Protein AF-A0A660LZS1-F1 (afdb_monomer_lite)

pLDDT: mean 83.81, std 16.18, range [31.91, 97.88]

Structure (mmCIF, N/CA/C/O backbone):
data_AF-A0A660LZS1-F1
#
_entry.id   AF-A0A660LZS1-F1
#
loop_
_atom_site.group_PDB
_atom_s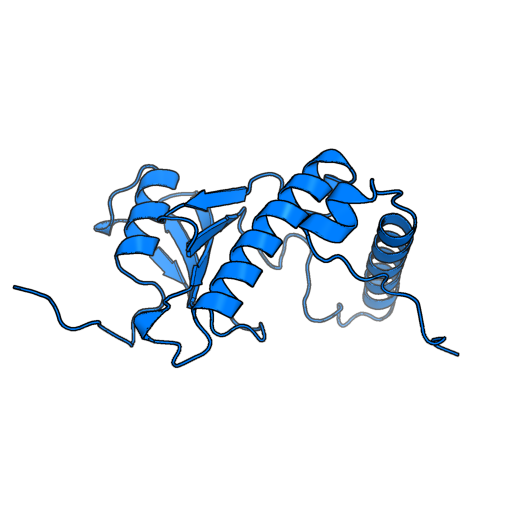ite.id
_atom_site.type_symbol
_atom_site.label_atom_id
_atom_site.label_alt_id
_atom_site.label_comp_id
_atom_site.label_asym_id
_atom_site.label_entity_id
_atom_site.label_seq_id
_atom_site.pdbx_PDB_ins_code
_atom_site.Cartn_x
_atom_site.Cartn_y
_atom_site.Cartn_z
_atom_site.occupancy
_atom_site.B_iso_or_equiv
_atom_site.auth_seq_id
_atom_site.auth_comp_id
_atom_site.auth_asym_id
_atom_site.auth_atom_id
_atom_site.pdbx_PDB_model_num
ATOM 1 N N . MET A 1 1 ? 13.273 -1.232 -31.243 1.00 33.25 1 MET A N 1
ATOM 2 C CA . MET A 1 1 ? 13.261 0.243 -31.244 1.00 33.25 1 MET A CA 1
ATOM 3 C C . MET A 1 1 ? 12.917 0.627 -29.823 1.00 33.25 1 MET A C 1
ATOM 5 O O . MET A 1 1 ? 11.791 0.375 -29.420 1.00 33.25 1 MET A O 1
ATOM 9 N N . GLU A 1 2 ? 13.899 1.053 -29.033 1.00 31.91 2 GLU A N 1
ATOM 10 C CA . GLU A 1 2 ? 13.624 1.494 -27.665 1.00 31.91 2 GLU A CA 1
ATOM 11 C C . GLU A 1 2 ? 12.953 2.859 -27.735 1.00 31.91 2 GLU A C 1
ATOM 13 O O . GLU A 1 2 ? 13.500 3.816 -28.286 1.00 31.91 2 GLU A O 1
ATOM 18 N N . THR A 1 3 ? 11.716 2.916 -27.257 1.00 34.22 3 THR A N 1
ATOM 19 C CA . THR A 1 3 ? 10.994 4.169 -27.081 1.00 34.22 3 THR A CA 1
ATOM 20 C C . THR A 1 3 ? 11.738 4.965 -26.009 1.00 34.22 3 THR A C 1
ATOM 22 O O . THR A 1 3 ? 11.963 4.418 -24.929 1.00 34.22 3 THR A O 1
ATOM 25 N N . PRO A 1 4 ? 12.141 6.224 -26.260 1.00 38.31 4 PRO A N 1
ATOM 26 C CA . PRO A 1 4 ? 12.779 7.029 -25.228 1.00 38.31 4 PRO A CA 1
ATOM 27 C C . PRO A 1 4 ? 11.851 7.114 -24.006 1.00 38.31 4 PRO A C 1
ATOM 29 O O . PRO A 1 4 ? 10.631 7.228 -24.188 1.00 38.31 4 PRO A O 1
ATOM 32 N N . PRO A 1 5 ? 12.391 7.040 -22.776 1.00 45.38 5 PRO A N 1
ATOM 33 C CA . PRO A 1 5 ? 11.583 7.075 -21.567 1.00 45.38 5 PRO A CA 1
ATOM 34 C C . PRO A 1 5 ? 10.753 8.358 -21.566 1.00 45.38 5 PRO A C 1
ATOM 36 O O . PRO A 1 5 ? 11.269 9.475 -21.530 1.00 45.38 5 PRO A O 1
ATOM 39 N N . ASN A 1 6 ? 9.433 8.206 -21.669 1.00 47.91 6 ASN A N 1
ATOM 40 C CA . ASN A 1 6 ? 8.523 9.336 -21.607 1.00 47.91 6 ASN A CA 1
ATOM 41 C C . ASN A 1 6 ? 8.434 9.784 -20.145 1.00 47.91 6 ASN A C 1
ATOM 43 O O . ASN A 1 6 ? 7.572 9.337 -19.389 1.00 47.91 6 ASN A O 1
ATOM 47 N N . HIS A 1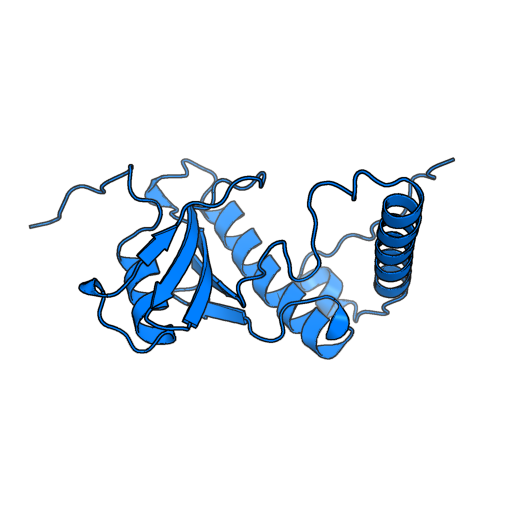 7 ? 9.362 10.654 -19.746 1.00 49.41 7 HIS A N 1
ATOM 48 C CA . HIS A 1 7 ? 9.510 11.128 -18.371 1.00 49.41 7 HIS A CA 1
ATOM 49 C C . HIS A 1 7 ? 8.256 11.835 -17.823 1.00 49.41 7 HIS A C 1
ATOM 51 O O . HIS A 1 7 ? 8.134 11.980 -16.609 1.00 49.41 7 HIS A O 1
ATOM 57 N N . ASN A 1 8 ? 7.311 12.216 -18.692 1.00 56.56 8 ASN A N 1
ATOM 58 C CA . ASN A 1 8 ? 6.091 12.945 -18.346 1.00 56.56 8 ASN A CA 1
ATOM 59 C C . ASN A 1 8 ? 4.866 12.041 -18.083 1.00 56.56 8 ASN A C 1
ATOM 61 O O . ASN A 1 8 ? 3.762 12.545 -17.885 1.00 56.56 8 ASN A O 1
ATOM 65 N N . LYS A 1 9 ? 5.026 10.710 -18.113 1.00 75.88 9 LYS A N 1
ATOM 66 C CA . LYS A 1 9 ? 3.955 9.768 -17.745 1.00 75.88 9 LYS A CA 1
ATOM 67 C C . LYS A 1 9 ? 3.791 9.688 -16.222 1.00 75.88 9 LYS A C 1
ATOM 69 O O . LYS A 1 9 ? 4.768 9.746 -15.481 1.00 75.88 9 LYS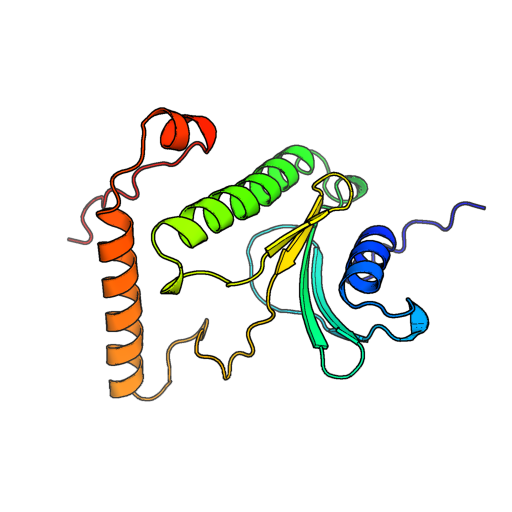 A O 1
ATOM 74 N N . LEU A 1 10 ? 2.557 9.502 -15.749 1.00 88.50 10 LEU A N 1
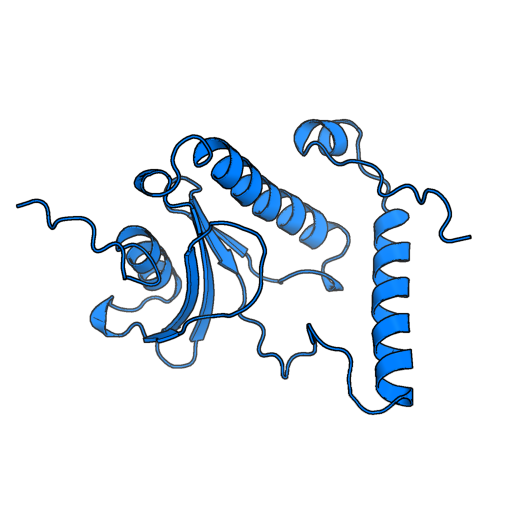ATOM 75 C CA . LEU A 1 10 ? 2.267 9.339 -14.315 1.00 88.50 10 LEU A CA 1
ATOM 76 C C . LEU A 1 10 ? 2.861 8.052 -13.725 1.00 88.50 10 LEU A C 1
ATOM 78 O O . LEU A 1 10 ? 3.243 8.053 -12.561 1.00 88.50 10 LEU A O 1
ATOM 82 N N . LEU A 1 11 ? 2.963 6.992 -14.529 1.00 91.19 11 LEU A N 1
ATOM 83 C CA . LEU A 1 11 ? 3.547 5.687 -14.204 1.00 91.19 11 LEU A CA 1
ATOM 84 C C . LEU A 1 11 ? 4.357 5.184 -15.408 1.00 91.19 11 LEU A C 1
ATOM 86 O O . LEU A 1 11 ? 4.069 5.583 -16.544 1.00 91.19 11 LEU A O 1
ATOM 90 N N . THR A 1 12 ? 5.347 4.318 -15.188 1.00 92.12 12 THR A N 1
ATOM 91 C CA . THR A 1 12 ? 6.046 3.651 -16.298 1.00 92.12 12 THR A CA 1
ATOM 92 C C . THR A 1 12 ? 5.176 2.570 -16.942 1.00 92.12 12 THR A C 1
ATOM 94 O O . THR A 1 12 ? 4.194 2.097 -16.366 1.00 92.12 12 THR A O 1
ATOM 97 N N . ASP A 1 13 ? 5.570 2.121 -18.137 1.00 92.31 13 ASP A N 1
ATOM 98 C CA . ASP A 1 13 ? 4.882 1.024 -18.825 1.00 92.31 13 ASP A CA 1
ATOM 99 C C . ASP A 1 13 ? 4.943 -0.286 -18.015 1.00 92.31 13 ASP A C 1
ATOM 101 O O . ASP A 1 13 ? 4.001 -1.075 -18.066 1.00 92.31 13 ASP A O 1
ATOM 105 N N . ARG A 1 14 ? 5.987 -0.488 -17.195 1.00 92.62 14 ARG A N 1
ATOM 106 C CA . ARG A 1 14 ? 6.086 -1.644 -16.292 1.00 92.62 14 ARG A CA 1
ATOM 107 C C . ARG A 1 14 ? 5.036 -1.587 -15.185 1.00 92.62 14 ARG A C 1
ATOM 109 O O . ARG A 1 14 ? 4.345 -2.576 -14.957 1.00 92.62 14 ARG A O 1
ATOM 116 N N . ALA A 1 15 ? 4.877 -0.442 -14.520 1.00 95.19 15 ALA A N 1
ATOM 117 C CA . ALA A 1 15 ? 3.834 -0.283 -13.506 1.00 95.19 15 ALA A CA 1
ATOM 118 C C . ALA A 1 15 ? 2.426 -0.434 -14.092 1.00 95.19 15 ALA A C 1
ATOM 120 O O . ALA A 1 15 ? 1.568 -1.048 -13.459 1.00 95.19 15 ALA A O 1
ATOM 121 N N . LEU A 1 16 ? 2.197 0.059 -15.314 1.00 96.44 16 LEU A N 1
ATOM 122 C CA . LEU A 1 16 ? 0.923 -0.132 -16.011 1.00 96.44 16 LEU A CA 1
ATOM 123 C C . LEU A 1 16 ? 0.661 -1.605 -16.338 1.00 96.44 16 LEU A C 1
ATOM 125 O O . LEU A 1 16 ? -0.465 -2.060 -16.175 1.00 96.44 16 LEU A O 1
ATOM 129 N N . GLN A 1 17 ? 1.682 -2.370 -16.733 1.00 96.81 17 GLN A N 1
ATOM 130 C CA . GLN A 1 17 ? 1.555 -3.817 -16.944 1.00 96.81 17 GLN A CA 1
ATOM 131 C C . GLN A 1 17 ? 1.204 -4.562 -15.653 1.00 96.81 17 GLN A C 1
ATOM 133 O O . GLN A 1 17 ? 0.299 -5.394 -15.666 1.00 96.81 17 GLN A O 1
ATOM 138 N N . CYS A 1 18 ? 1.863 -4.241 -14.534 1.00 97.62 18 CYS A N 1
ATOM 139 C CA . CYS A 1 18 ? 1.519 -4.818 -13.232 1.00 97.62 18 CYS A CA 1
ATOM 140 C C . CYS A 1 18 ? 0.066 -4.499 -12.841 1.00 97.62 18 CYS A C 1
ATOM 142 O O . CYS A 1 18 ? -0.668 -5.395 -12.429 1.00 97.62 18 CYS A O 1
ATOM 144 N N . ALA A 1 19 ? -0.366 -3.246 -13.016 1.00 97.31 19 ALA A N 1
ATOM 145 C CA . ALA A 1 19 ? -1.729 -2.824 -12.703 1.00 97.31 19 ALA A CA 1
ATOM 146 C C . ALA A 1 19 ? -2.777 -3.482 -13.619 1.00 97.31 19 ALA A C 1
ATOM 148 O O . ALA A 1 19 ? -3.808 -3.937 -13.134 1.00 97.31 19 ALA A O 1
ATOM 149 N N . ALA A 1 20 ? -2.505 -3.583 -14.923 1.00 97.44 20 ALA A N 1
ATOM 150 C CA . ALA A 1 20 ? -3.358 -4.275 -15.891 1.00 97.44 20 ALA A CA 1
ATOM 151 C C . ALA A 1 20 ? -3.544 -5.753 -15.530 1.00 97.44 20 ALA A C 1
ATOM 153 O O . ALA A 1 20 ? -4.673 -6.240 -15.470 1.00 97.44 20 ALA A O 1
ATOM 154 N N . ALA A 1 21 ? -2.442 -6.447 -15.223 1.00 97.75 21 ALA A N 1
ATOM 155 C CA . ALA A 1 21 ? -2.474 -7.844 -14.806 1.00 97.75 21 ALA A CA 1
ATOM 156 C C . ALA A 1 21 ? -3.288 -8.038 -13.519 1.00 97.75 21 ALA A C 1
ATOM 158 O O . ALA A 1 21 ? -4.047 -8.998 -13.414 1.00 97.75 21 ALA A O 1
ATOM 159 N N . GLU A 1 22 ? -3.163 -7.117 -12.560 1.00 97.12 22 GLU A N 1
ATOM 160 C CA . GLU A 1 22 ? -3.912 -7.183 -11.305 1.00 97.12 22 GLU A CA 1
ATOM 161 C C . GLU A 1 22 ? -5.408 -6.900 -11.488 1.00 97.12 22 GLU A C 1
ATOM 163 O O . GLU A 1 22 ? -6.256 -7.567 -10.897 1.00 97.12 22 GLU A O 1
ATOM 168 N N . LEU A 1 23 ? -5.752 -5.931 -12.335 1.00 96.25 23 LEU A N 1
ATOM 169 C CA . LEU A 1 23 ? -7.141 -5.588 -12.629 1.00 96.25 23 LEU A CA 1
ATOM 170 C C . LEU A 1 23 ? -7.809 -6.596 -13.580 1.00 96.25 23 LEU A C 1
ATOM 172 O O . LEU A 1 23 ? -9.040 -6.641 -13.644 1.00 96.25 23 LEU A O 1
ATOM 176 N N . GLY A 1 24 ? -7.018 -7.424 -14.271 1.00 96.69 24 GLY A N 1
ATOM 177 C CA . GLY A 1 24 ? -7.488 -8.350 -15.300 1.00 96.69 24 GLY A CA 1
ATOM 178 C C . GLY A 1 24 ? -7.998 -7.622 -16.544 1.00 96.69 24 GLY A C 1
ATOM 179 O O . GLY A 1 24 ? -9.010 -8.029 -17.108 1.00 96.69 24 GLY A O 1
ATOM 180 N N . ALA A 1 25 ? -7.336 -6.527 -16.923 1.00 96.00 25 ALA A N 1
ATOM 181 C CA . ALA A 1 25 ? -7.740 -5.635 -18.007 1.00 96.00 25 ALA A CA 1
ATOM 182 C C . ALA A 1 25 ? -6.606 -5.424 -19.016 1.00 96.00 25 ALA A C 1
ATOM 184 O O . ALA A 1 25 ? -5.431 -5.599 -18.688 1.00 96.00 25 ALA A O 1
ATOM 185 N N . ASP A 1 26 ? -6.953 -5.005 -20.232 1.00 95.88 26 ASP A N 1
ATOM 186 C CA . ASP A 1 26 ? -5.964 -4.593 -21.223 1.00 95.88 26 ASP A CA 1
ATOM 187 C C . ASP A 1 26 ? -5.394 -3.207 -20.888 1.00 95.88 26 ASP A C 1
ATOM 189 O O . ASP A 1 26 ? -6.056 -2.351 -20.298 1.00 95.88 26 ASP A O 1
ATOM 193 N N . LEU A 1 27 ? -4.152 -2.944 -21.313 1.00 93.00 27 LEU A N 1
ATOM 194 C CA . LEU A 1 27 ? -3.488 -1.652 -21.085 1.00 93.00 27 LEU A CA 1
ATOM 195 C C . LEU A 1 27 ? -4.272 -0.463 -21.663 1.00 93.00 27 LEU A C 1
ATOM 197 O O . LEU A 1 27 ? -4.196 0.635 -21.117 1.00 93.00 27 LEU A O 1
ATOM 201 N N . SER A 1 28 ? -5.004 -0.669 -22.764 1.00 93.44 28 SER A N 1
ATOM 202 C CA . SER A 1 28 ? -5.834 0.361 -23.403 1.00 93.44 28 SER A CA 1
ATOM 203 C C . SER A 1 28 ? -7.049 0.766 -22.576 1.00 93.44 28 SER A C 1
ATOM 205 O O . SER A 1 28 ? -7.574 1.858 -22.779 1.00 93.44 28 SER A O 1
ATOM 207 N N . ASP A 1 29 ? -7.480 -0.099 -21.659 1.00 94.12 29 ASP A N 1
ATOM 208 C CA . ASP A 1 29 ? -8.691 0.094 -20.862 1.00 94.12 29 ASP A CA 1
ATOM 209 C C . ASP A 1 29 ? -8.388 0.770 -19.519 1.00 94.12 29 ASP A C 1
ATOM 211 O O . ASP A 1 29 ? -9.303 1.146 -18.783 1.00 94.12 29 ASP A O 1
ATOM 215 N N . LEU A 1 30 ? -7.100 0.948 -19.199 1.00 95.44 30 LEU A N 1
ATOM 216 C CA . LEU A 1 30 ? -6.663 1.594 -17.971 1.00 95.44 30 LEU A CA 1
ATOM 217 C C . LEU A 1 30 ? -6.922 3.099 -18.004 1.00 95.44 30 LEU A C 1
ATOM 219 O O . LEU A 1 30 ? -6.466 3.823 -18.891 1.00 95.44 30 LEU A O 1
ATOM 223 N N . GLN A 1 31 ? -7.557 3.592 -16.947 1.00 94.88 31 GLN A N 1
ATOM 224 C CA . GLN A 1 31 ? -7.642 5.016 -16.651 1.00 94.88 31 GLN A CA 1
ATOM 225 C C . GLN A 1 31 ? -6.674 5.354 -15.522 1.00 94.88 31 GLN A C 1
ATOM 227 O O . GLN A 1 31 ? -6.766 4.801 -14.428 1.00 94.88 31 GLN A O 1
ATOM 232 N N . VAL A 1 32 ? -5.740 6.270 -15.786 1.00 93.44 32 VAL A N 1
ATOM 233 C CA . VAL A 1 32 ? -4.706 6.673 -14.825 1.00 93.44 32 VAL A CA 1
ATOM 234 C C . VAL A 1 32 ? -4.985 8.092 -14.352 1.00 93.44 32 VAL A C 1
ATOM 236 O O . VAL A 1 32 ? -4.922 9.038 -15.137 1.00 93.44 32 VAL A O 1
ATOM 239 N N . THR A 1 33 ? -5.265 8.245 -13.060 1.00 90.56 33 THR A N 1
ATOM 240 C CA . THR A 1 33 ? -5.568 9.539 -12.438 1.00 90.56 33 THR A CA 1
ATOM 241 C C . THR A 1 33 ? -4.441 9.947 -11.499 1.00 90.56 33 THR A C 1
ATOM 243 O O . THR A 1 33 ? -3.980 9.153 -10.675 1.00 90.56 33 THR A O 1
ATOM 246 N N . SER A 1 34 ? -3.983 11.195 -11.614 1.00 85.75 34 SER A N 1
ATOM 247 C CA . SER A 1 34 ? -2.948 11.727 -10.730 1.00 85.75 34 SER A CA 1
ATOM 248 C C . SER A 1 34 ? -3.457 11.864 -9.296 1.00 85.75 34 SER A C 1
ATOM 250 O O . SER A 1 34 ? -4.629 12.134 -9.039 1.00 85.75 34 SER A O 1
ATOM 252 N N . VAL A 1 35 ? -2.543 11.699 -8.346 1.00 82.00 35 VAL A N 1
ATOM 253 C CA . VAL A 1 35 ? -2.798 11.907 -6.918 1.00 82.00 35 VAL A CA 1
ATOM 254 C C . VAL A 1 35 ? -1.876 12.999 -6.393 1.00 82.00 35 VAL A C 1
ATOM 256 O O . VAL A 1 35 ? -0.737 13.132 -6.839 1.00 82.00 35 VAL A O 1
ATOM 259 N N . SER A 1 36 ? -2.369 13.795 -5.448 1.00 72.81 36 SER A N 1
ATOM 260 C CA . SER A 1 36 ? -1.598 14.852 -4.791 1.00 72.81 36 SER A CA 1
ATOM 261 C C . SER A 1 36 ? -1.068 14.406 -3.419 1.00 72.81 36 SER A C 1
ATOM 263 O O . SER A 1 36 ? -1.467 13.374 -2.877 1.00 72.81 36 SER A O 1
ATOM 265 N N . GLY A 1 37 ? -0.142 15.187 -2.850 1.00 63.91 37 GLY A N 1
ATOM 266 C CA . GLY A 1 37 ? 0.473 14.927 -1.538 1.00 63.91 37 GLY A CA 1
ATOM 267 C C . GLY A 1 37 ? 1.655 13.956 -1.590 1.00 63.91 37 GLY A C 1
ATOM 268 O O . GLY A 1 37 ? 1.936 13.389 -2.637 1.00 63.91 37 GLY A O 1
ATOM 269 N N . GLY A 1 38 ? 2.350 13.749 -0.465 1.00 59.06 38 GLY A N 1
ATOM 270 C CA . GLY A 1 38 ? 3.482 12.819 -0.298 1.00 59.06 38 GLY A CA 1
ATOM 271 C C . GLY A 1 38 ? 4.872 13.427 -0.547 1.00 59.06 38 GLY A C 1
ATOM 272 O O . GLY A 1 38 ? 5.060 14.212 -1.468 1.00 59.06 38 GLY A O 1
ATOM 273 N N . PHE A 1 39 ? 5.846 13.037 0.283 1.00 56.38 39 PHE A N 1
ATOM 274 C CA . PHE A 1 39 ? 7.243 13.511 0.246 1.00 56.38 39 PHE A CA 1
ATOM 275 C C . PHE A 1 39 ? 8.189 12.610 -0.561 1.00 56.38 39 PHE A C 1
ATOM 277 O O . PHE A 1 39 ? 9.370 12.914 -0.695 1.00 56.38 39 PHE A O 1
ATOM 284 N N . SER A 1 40 ? 7.687 11.482 -1.059 1.00 64.38 40 SER A N 1
ATOM 285 C CA . SER A 1 40 ? 8.489 10.504 -1.788 1.00 64.38 40 SER A CA 1
ATOM 286 C C . SER A 1 40 ? 8.593 10.885 -3.260 1.00 64.38 40 SER A C 1
ATOM 288 O O . SER A 1 40 ? 7.629 11.378 -3.852 1.00 64.38 40 SER A O 1
ATOM 290 N N . ARG A 1 41 ? 9.753 10.598 -3.855 1.00 76.19 41 ARG A N 1
ATOM 291 C CA . ARG A 1 41 ? 9.999 10.779 -5.292 1.00 76.19 41 ARG A CA 1
ATOM 292 C C . ARG A 1 41 ? 9.371 9.676 -6.158 1.00 76.19 41 ARG A C 1
ATOM 294 O O . ARG A 1 41 ? 9.586 9.641 -7.365 1.00 76.19 41 ARG A O 1
ATOM 301 N N . ASN A 1 42 ? 8.584 8.798 -5.542 1.00 83.31 42 ASN A N 1
ATOM 302 C CA . ASN A 1 42 ? 7.849 7.743 -6.218 1.00 83.31 42 ASN A CA 1
ATOM 303 C C . ASN A 1 42 ? 6.741 8.296 -7.114 1.00 83.31 42 ASN A C 1
ATOM 305 O O . ASN A 1 42 ? 5.962 9.173 -6.714 1.00 83.31 42 ASN A O 1
ATOM 309 N N . ARG A 1 43 ? 6.635 7.699 -8.301 1.00 88.81 43 ARG A N 1
ATOM 310 C CA . ARG A 1 43 ? 5.500 7.860 -9.207 1.00 88.81 43 ARG A CA 1
ATOM 311 C C . ARG A 1 43 ? 4.264 7.269 -8.538 1.00 88.81 43 ARG A C 1
ATOM 313 O O . ARG A 1 43 ? 4.329 6.192 -7.947 1.00 88.81 43 ARG A O 1
ATOM 320 N N . ARG A 1 44 ? 3.147 7.993 -8.557 1.00 90.00 44 ARG A N 1
ATOM 321 C CA . ARG A 1 44 ? 1.916 7.576 -7.876 1.00 90.00 44 ARG A CA 1
ATOM 322 C C . ARG A 1 44 ? 0.695 7.943 -8.690 1.00 90.00 44 ARG A C 1
ATOM 324 O O . ARG A 1 44 ? 0.614 9.052 -9.219 1.00 90.00 44 ARG A O 1
ATOM 331 N N . ALA A 1 45 ? -0.264 7.030 -8.730 1.00 91.62 45 ALA A N 1
ATOM 332 C CA . ALA A 1 45 ? -1.534 7.248 -9.400 1.00 91.62 45 ALA A CA 1
ATOM 333 C C . ALA A 1 45 ? -2.623 6.331 -8.838 1.00 91.62 45 ALA A C 1
ATOM 335 O O . ALA A 1 45 ? -2.341 5.291 -8.241 1.00 91.62 45 ALA A O 1
ATOM 336 N N . LEU A 1 46 ? -3.873 6.713 -9.080 1.00 92.56 46 LEU A N 1
ATOM 337 C CA . LEU A 1 46 ? -4.985 5.773 -9.090 1.00 92.56 46 LEU A CA 1
ATOM 338 C C . LEU A 1 46 ? -5.069 5.157 -10.484 1.00 92.56 46 LEU A C 1
ATOM 340 O O . LEU A 1 46 ? -4.982 5.879 -11.480 1.00 92.56 46 LEU A O 1
ATOM 344 N N . VAL A 1 47 ? -5.235 3.841 -10.547 1.00 95.25 47 VAL A N 1
ATOM 345 C CA . VAL A 1 47 ? -5.436 3.107 -11.796 1.00 95.25 47 VAL A CA 1
ATOM 346 C C . VAL A 1 47 ? -6.770 2.385 -11.719 1.00 95.25 47 VAL A C 1
ATOM 348 O O . VAL A 1 47 ? -7.001 1.611 -10.788 1.00 95.25 47 VAL A O 1
ATOM 351 N N . SER A 1 48 ? -7.638 2.651 -12.689 1.00 94.56 48 SER A N 1
ATOM 352 C CA . SER A 1 48 ? -8.986 2.092 -12.759 1.00 94.56 48 SER A CA 1
ATOM 353 C C . SER A 1 48 ? -9.183 1.283 -14.035 1.00 94.56 48 SER A C 1
ATOM 355 O O . SER A 1 48 ? -8.687 1.665 -15.095 1.00 94.56 48 SER A O 1
ATOM 357 N N . ALA A 1 49 ? -9.952 0.202 -13.933 1.00 96.06 49 ALA A N 1
ATOM 358 C CA . ALA A 1 49 ? -10.483 -0.546 -15.068 1.00 96.06 49 ALA A CA 1
ATOM 359 C C . ALA A 1 49 ? -11.890 -1.040 -14.713 1.00 96.06 49 ALA A C 1
ATOM 361 O O . ALA A 1 49 ? -12.075 -1.774 -13.739 1.00 96.06 49 ALA A O 1
ATOM 362 N N . GLY A 1 50 ? -12.892 -0.610 -15.483 1.00 92.38 50 GLY A N 1
ATOM 363 C CA . GLY A 1 50 ? -14.293 -0.861 -15.147 1.00 92.38 50 GLY A CA 1
ATOM 364 C C . GLY A 1 50 ? -14.684 -0.229 -13.806 1.00 92.38 50 GLY A C 1
ATOM 365 O O . GLY A 1 50 ? -14.536 0.975 -13.614 1.00 92.38 50 GLY A O 1
ATOM 366 N N . ASP A 1 51 ? -15.196 -1.046 -12.888 1.00 91.25 51 ASP A N 1
ATOM 367 C CA . ASP A 1 51 ? -15.626 -0.665 -11.537 1.00 91.25 51 ASP A CA 1
ATOM 368 C C . ASP A 1 51 ? -14.516 -0.780 -10.478 1.00 91.25 51 ASP A C 1
ATOM 370 O O . ASP A 1 51 ? -14.701 -0.370 -9.331 1.00 91.25 51 ASP A O 1
ATOM 374 N N . LYS A 1 52 ? -13.349 -1.318 -10.848 1.00 92.69 52 LYS A N 1
ATOM 375 C CA . LYS A 1 52 ? -12.220 -1.510 -9.938 1.00 92.69 52 LYS A CA 1
ATOM 376 C C . LYS A 1 52 ? -11.251 -0.348 -10.028 1.00 92.69 52 LYS A C 1
ATOM 378 O O . LYS A 1 52 ? -10.922 0.122 -11.115 1.00 92.69 52 LYS A O 1
ATOM 383 N N . THR A 1 53 ? -10.746 0.071 -8.875 1.00 93.69 53 THR A N 1
ATOM 384 C CA . THR A 1 53 ? -9.673 1.059 -8.764 1.00 93.69 53 THR A CA 1
ATOM 385 C C . THR A 1 53 ? -8.665 0.590 -7.725 1.00 93.69 53 THR A C 1
ATOM 387 O O . THR A 1 53 ? -9.038 0.064 -6.678 1.00 93.69 53 THR A O 1
ATOM 390 N N . ILE A 1 54 ? -7.384 0.772 -8.029 1.00 94.75 54 ILE A N 1
ATOM 391 C CA . ILE A 1 54 ? -6.269 0.507 -7.120 1.00 94.75 54 ILE A CA 1
ATOM 392 C C . ILE A 1 54 ? -5.363 1.731 -7.044 1.00 94.75 54 ILE A C 1
ATOM 394 O O . ILE A 1 54 ? -5.271 2.528 -7.980 1.00 94.75 54 ILE A O 1
ATOM 398 N N . PHE A 1 55 ? -4.679 1.887 -5.918 1.00 93.69 55 PHE A N 1
ATOM 399 C CA . PHE A 1 55 ? -3.602 2.855 -5.781 1.00 93.69 55 PHE A CA 1
ATOM 400 C C . PHE A 1 55 ? -2.276 2.193 -6.144 1.00 93.69 55 PHE A C 1
ATOM 402 O O . PHE A 1 55 ? -1.957 1.121 -5.629 1.00 93.69 55 PHE A O 1
ATOM 409 N N . VAL A 1 56 ? -1.494 2.849 -6.998 1.00 94.62 56 VAL A N 1
ATOM 410 C CA . VAL A 1 56 ? -0.181 2.381 -7.443 1.00 94.62 56 VAL A CA 1
ATOM 411 C C . VAL A 1 56 ? 0.885 3.368 -6.988 1.00 94.62 56 VAL A C 1
ATOM 413 O O . VAL A 1 56 ? 0.774 4.574 -7.221 1.00 94.62 56 VAL A O 1
ATOM 416 N N . LYS A 1 57 ? 1.935 2.846 -6.356 1.00 93.56 57 LYS A N 1
ATOM 417 C CA . LYS A 1 57 ? 3.155 3.563 -5.989 1.00 93.56 57 LYS A CA 1
ATOM 418 C C . LYS A 1 57 ? 4.346 2.840 -6.602 1.00 93.56 57 LYS A C 1
ATOM 420 O O . LYS A 1 57 ? 4.574 1.668 -6.324 1.00 93.56 57 LYS A O 1
ATOM 425 N N . GLU A 1 58 ? 5.101 3.551 -7.423 1.00 93.25 58 GLU A N 1
ATOM 426 C CA . GLU A 1 58 ? 6.217 3.017 -8.190 1.00 93.25 58 GLU A CA 1
ATOM 427 C C . GLU A 1 58 ? 7.520 3.760 -7.883 1.00 93.25 58 GLU A C 1
ATOM 429 O O . GLU A 1 58 ? 7.550 4.994 -7.851 1.00 93.25 58 GLU A O 1
ATOM 434 N N . VAL A 1 59 ? 8.603 2.996 -7.731 1.00 92.00 59 VAL A N 1
ATOM 435 C CA . VAL A 1 59 ? 9.976 3.514 -7.732 1.00 92.00 59 VAL A CA 1
ATOM 436 C C . VAL A 1 59 ? 10.564 3.335 -9.130 1.00 92.00 59 VAL A C 1
ATOM 438 O O . VAL A 1 59 ? 10.822 2.216 -9.567 1.00 92.00 59 VAL A O 1
ATOM 441 N N . ASP A 1 60 ? 10.815 4.445 -9.815 1.00 87.81 60 ASP A N 1
ATO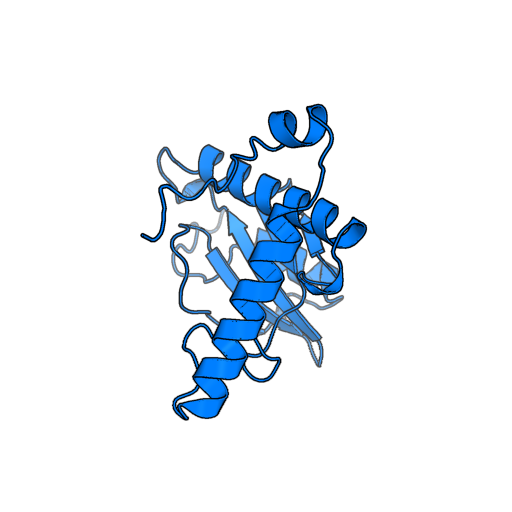M 442 C CA . ASP A 1 60 ? 11.516 4.477 -11.099 1.00 87.81 60 ASP A CA 1
ATOM 443 C C . ASP A 1 60 ? 12.972 4.895 -10.839 1.00 87.81 60 ASP A C 1
ATOM 445 O O . ASP A 1 60 ? 13.274 6.076 -10.670 1.00 87.81 60 ASP A O 1
ATOM 449 N N . ILE A 1 61 ? 13.873 3.917 -10.701 1.00 80.12 61 ILE A N 1
ATOM 450 C CA . ILE A 1 61 ? 15.273 4.171 -10.317 1.00 80.12 61 ILE A CA 1
ATOM 451 C C . ILE A 1 61 ? 16.029 5.011 -11.355 1.00 80.12 61 ILE A C 1
ATOM 453 O O . ILE A 1 61 ? 16.924 5.772 -10.983 1.00 80.12 61 ILE A O 1
ATOM 457 N N . ASP A 1 62 ? 15.631 4.934 -12.626 1.00 74.31 62 ASP A N 1
ATOM 458 C CA . ASP A 1 62 ? 16.318 5.588 -13.742 1.00 74.31 62 ASP A CA 1
ATOM 459 C C . ASP A 1 62 ? 16.095 7.106 -13.752 1.00 74.31 62 ASP A C 1
ATOM 461 O O . ASP A 1 62 ? 16.882 7.858 -14.329 1.00 74.31 62 ASP A O 1
ATOM 465 N N . VAL A 1 63 ? 15.050 7.586 -13.069 1.00 73.94 63 VAL A N 1
ATOM 466 C CA . VAL A 1 63 ? 14.763 9.023 -12.908 1.00 73.94 63 VAL A CA 1
ATOM 467 C C . VAL A 1 63 ? 15.145 9.568 -11.529 1.00 73.94 63 VAL A C 1
ATOM 469 O O . VAL A 1 63 ? 14.964 10.760 -11.269 1.00 73.94 63 VAL A O 1
ATOM 472 N N . LEU A 1 64 ? 15.701 8.728 -10.646 1.00 73.12 64 LEU A N 1
ATOM 473 C CA . LEU A 1 64 ? 16.076 9.073 -9.271 1.00 73.12 64 LEU A CA 1
ATOM 474 C C . LEU A 1 64 ? 17.602 9.030 -9.075 1.00 73.12 64 LEU A C 1
ATOM 476 O O . LEU A 1 64 ? 18.120 8.096 -8.453 1.00 73.12 64 LEU A O 1
ATOM 480 N N . PRO A 1 65 ? 18.350 10.048 -9.549 1.00 66.75 65 PRO A N 1
ATOM 481 C CA . PRO A 1 65 ? 19.807 10.038 -9.480 1.00 66.75 65 PRO A CA 1
ATOM 482 C C . PRO A 1 65 ? 20.294 9.944 -8.028 1.00 66.75 65 PRO A C 1
ATOM 484 O O . PRO A 1 65 ? 20.018 10.817 -7.204 1.00 66.75 65 PRO A O 1
ATOM 487 N N . GLY A 1 66 ? 21.017 8.862 -7.724 1.00 72.62 66 GLY A N 1
ATOM 488 C CA . GLY A 1 66 ? 21.676 8.617 -6.436 1.00 72.62 66 GLY A CA 1
ATOM 489 C C . GLY A 1 66 ? 20.764 8.201 -5.275 1.00 72.62 66 GLY A C 1
ATOM 490 O O . GLY A 1 66 ? 21.274 7.909 -4.197 1.00 72.62 66 GLY A O 1
ATOM 491 N N . GLU A 1 67 ? 19.442 8.152 -5.469 1.00 78.88 67 GLU A N 1
ATOM 492 C CA . GLU A 1 67 ? 18.480 7.845 -4.396 1.00 78.88 67 GLU A CA 1
ATOM 493 C C . GLU A 1 67 ? 17.523 6.685 -4.714 1.00 78.88 67 GLU A C 1
ATOM 495 O O . GLU A 1 67 ? 16.812 6.239 -3.813 1.00 78.88 67 GLU A O 1
ATOM 500 N N . GLY A 1 68 ? 17.524 6.163 -5.949 1.00 82.81 68 GLY A N 1
ATOM 501 C CA . GLY A 1 68 ? 16.615 5.096 -6.388 1.00 82.81 68 GLY A CA 1
ATOM 502 C C . GLY A 1 68 ? 16.629 3.852 -5.494 1.00 82.81 68 GLY A C 1
ATOM 503 O O . GLY A 1 68 ? 15.574 3.410 -5.053 1.00 82.81 68 GLY A O 1
ATOM 504 N N . GLU A 1 69 ? 17.810 3.343 -5.131 1.00 86.81 69 GLU A N 1
ATOM 505 C CA . GLU A 1 69 ? 17.940 2.174 -4.241 1.00 86.81 69 GLU A CA 1
ATOM 506 C C . GLU A 1 69 ? 17.361 2.417 -2.842 1.00 86.81 69 GLU A C 1
ATOM 508 O O . GLU A 1 69 ? 16.758 1.531 -2.235 1.00 86.81 69 GLU A O 1
ATOM 513 N N . ARG A 1 70 ? 17.500 3.642 -2.325 1.00 87.94 70 ARG A N 1
ATOM 514 C CA . ARG A 1 70 ? 16.943 4.012 -1.022 1.00 87.94 70 ARG A CA 1
ATOM 515 C C . ARG A 1 70 ? 15.420 4.090 -1.078 1.00 87.94 70 ARG A C 1
ATOM 517 O O . ARG A 1 70 ? 14.758 3.552 -0.197 1.00 87.94 70 ARG A O 1
ATOM 524 N N . GLU A 1 71 ? 14.868 4.733 -2.105 1.00 89.38 71 GLU A N 1
ATOM 525 C CA . GLU A 1 71 ? 13.415 4.791 -2.315 1.00 89.38 71 GLU A CA 1
ATOM 526 C C . GLU A 1 71 ? 12.834 3.389 -2.551 1.00 89.38 71 GLU A C 1
ATOM 528 O O . GLU A 1 71 ? 11.763 3.079 -2.030 1.00 89.38 71 GLU A O 1
ATOM 533 N N . LEU A 1 72 ? 13.565 2.510 -3.245 1.00 91.62 72 LEU A N 1
ATOM 534 C CA . LEU A 1 72 ? 13.191 1.109 -3.427 1.00 91.62 72 LEU A CA 1
ATOM 535 C C . LEU A 1 72 ? 13.172 0.344 -2.101 1.00 91.62 72 LEU A C 1
ATOM 537 O O . LEU A 1 72 ? 12.218 -0.383 -1.819 1.00 91.62 72 LEU A O 1
ATOM 541 N N . ALA A 1 73 ? 14.195 0.523 -1.262 1.00 91.31 73 ALA A N 1
ATOM 542 C CA . ALA A 1 73 ? 14.230 -0.065 0.073 1.00 91.31 73 ALA A CA 1
ATOM 543 C C . ALA A 1 73 ? 13.062 0.433 0.941 1.00 91.31 73 ALA A C 1
ATOM 545 O O . ALA A 1 73 ? 12.438 -0.362 1.644 1.00 91.31 73 ALA A O 1
ATOM 546 N N . TRP A 1 74 ? 12.715 1.721 0.858 1.00 91.44 74 TRP A N 1
ATOM 547 C CA . TRP A 1 74 ? 11.544 2.273 1.543 1.00 91.44 74 TRP A CA 1
ATOM 548 C C . TRP A 1 74 ? 10.227 1.718 1.005 1.00 91.44 74 TRP A C 1
ATOM 550 O O . TRP A 1 74 ? 9.368 1.365 1.804 1.00 91.44 74 TRP A O 1
ATOM 560 N N . LEU A 1 75 ? 10.071 1.556 -0.311 1.00 93.31 75 LEU A N 1
ATOM 561 C CA . LEU A 1 75 ? 8.870 0.949 -0.891 1.00 93.31 75 LEU A CA 1
ATOM 562 C C . LEU A 1 75 ? 8.676 -0.499 -0.417 1.00 93.31 75 LEU A C 1
ATOM 564 O O . LEU A 1 75 ? 7.573 -0.896 -0.041 1.00 93.31 75 LEU A O 1
ATOM 568 N N . LYS A 1 76 ? 9.757 -1.285 -0.391 1.00 95.00 76 LYS A N 1
ATOM 569 C CA . LYS A 1 76 ? 9.743 -2.659 0.132 1.00 95.00 76 LYS A CA 1
ATOM 570 C C . LYS A 1 76 ? 9.413 -2.680 1.623 1.00 95.00 76 LYS A C 1
ATOM 572 O O . LYS A 1 76 ? 8.610 -3.499 2.061 1.00 95.00 76 LYS A O 1
ATOM 577 N N . LYS A 1 77 ? 9.971 -1.745 2.397 1.00 94.62 77 LYS A N 1
ATOM 578 C CA . LYS A 1 77 ? 9.641 -1.583 3.816 1.00 94.62 77 LYS A CA 1
ATOM 579 C C . LYS A 1 77 ? 8.168 -1.217 4.026 1.00 94.62 77 LYS A C 1
ATOM 581 O O . LYS A 1 77 ? 7.550 -1.797 4.912 1.00 94.62 77 LYS A O 1
ATOM 586 N N . ASP A 1 78 ? 7.589 -0.331 3.212 1.00 93.31 78 ASP A N 1
ATOM 587 C CA . ASP A 1 78 ? 6.158 0.010 3.274 1.00 93.31 78 ASP A CA 1
ATOM 588 C C . ASP A 1 78 ? 5.281 -1.238 3.092 1.00 93.31 78 ASP A C 1
ATOM 590 O O . ASP A 1 78 ? 4.324 -1.442 3.845 1.00 93.31 78 ASP A O 1
ATOM 594 N N . TYR A 1 79 ? 5.626 -2.096 2.124 1.00 96.56 79 TYR A N 1
ATOM 595 C CA . TYR A 1 79 ? 4.947 -3.373 1.910 1.00 96.56 79 TYR A CA 1
ATOM 596 C C . TYR A 1 79 ? 5.047 -4.280 3.142 1.00 96.56 79 TYR A C 1
ATOM 598 O O . TYR A 1 79 ? 4.020 -4.706 3.672 1.00 96.56 79 TYR A O 1
ATOM 606 N N . GLU A 1 80 ? 6.257 -4.537 3.642 1.00 97.12 80 GLU A N 1
ATOM 607 C CA . GLU A 1 80 ? 6.469 -5.455 4.768 1.00 97.12 80 GLU A CA 1
ATOM 608 C C . GLU A 1 80 ? 5.826 -4.958 6.072 1.00 97.12 80 GLU A C 1
ATOM 610 O O . GLU A 1 80 ? 5.183 -5.731 6.785 1.00 97.12 80 GLU A O 1
ATOM 615 N N . VAL A 1 81 ? 5.920 -3.655 6.366 1.00 95.31 81 VAL A N 1
ATOM 616 C CA . VAL A 1 81 ? 5.245 -3.044 7.522 1.00 95.31 81 VAL A CA 1
ATOM 617 C C . VAL A 1 81 ? 3.733 -3.170 7.380 1.00 95.31 81 VAL A C 1
ATOM 619 O O . VAL A 1 81 ? 3.058 -3.531 8.343 1.00 95.31 81 VAL A O 1
ATOM 622 N N . THR A 1 82 ? 3.183 -2.946 6.185 1.00 95.06 82 THR A N 1
ATOM 623 C CA . THR A 1 82 ? 1.744 -3.120 5.963 1.00 95.06 82 THR A CA 1
ATOM 624 C C . THR A 1 82 ? 1.325 -4.577 6.165 1.00 95.06 82 THR A C 1
ATOM 626 O O . THR A 1 82 ? 0.345 -4.832 6.858 1.00 95.06 82 THR A O 1
ATOM 629 N N . ARG A 1 83 ? 2.087 -5.554 5.651 1.00 96.19 83 ARG A N 1
ATOM 630 C CA . ARG A 1 83 ? 1.815 -6.993 5.849 1.00 96.19 83 ARG A CA 1
ATOM 631 C C . ARG A 1 83 ? 1.919 -7.419 7.310 1.00 96.19 83 ARG A C 1
ATOM 633 O O . ARG A 1 83 ? 1.156 -8.281 7.748 1.00 96.19 83 ARG A O 1
ATOM 640 N N . LEU A 1 84 ? 2.838 -6.830 8.072 1.00 95.31 84 LEU A N 1
ATOM 641 C CA . LEU A 1 84 ? 2.907 -7.009 9.519 1.00 95.31 84 LEU A CA 1
ATOM 642 C C . LEU A 1 84 ? 1.642 -6.458 10.185 1.00 95.31 84 LEU A C 1
ATOM 644 O O . LEU A 1 84 ? 0.973 -7.186 10.917 1.00 95.31 84 LEU A O 1
ATOM 648 N N . LEU A 1 85 ? 1.276 -5.208 9.888 1.00 94.12 85 LEU A N 1
ATOM 649 C CA . LEU A 1 85 ? 0.099 -4.550 10.455 1.00 94.12 85 LEU A CA 1
ATOM 650 C C . LEU A 1 85 ? -1.212 -5.241 10.069 1.00 94.12 85 LEU A C 1
ATOM 652 O O . LEU A 1 85 ? -2.101 -5.317 10.904 1.00 94.12 85 LEU A O 1
ATOM 656 N N . GLN A 1 86 ? -1.323 -5.845 8.885 1.00 94.88 86 GLN A N 1
ATOM 657 C CA . GLN A 1 86 ? -2.477 -6.678 8.521 1.00 94.88 86 GLN A CA 1
ATOM 658 C C . GLN A 1 86 ? -2.682 -7.852 9.494 1.00 94.88 86 GLN A C 1
ATOM 660 O O . GLN A 1 86 ? -3.813 -8.271 9.724 1.00 94.88 86 GLN A O 1
ATOM 665 N N . LYS A 1 87 ? -1.604 -8.387 10.081 1.00 94.00 87 LYS A N 1
ATOM 666 C CA . LYS A 1 87 ? -1.677 -9.500 11.039 1.00 94.00 87 LYS A CA 1
ATOM 667 C C . LYS A 1 87 ? -2.023 -9.030 12.448 1.00 94.00 87 LYS A C 1
ATOM 669 O O . LYS A 1 87 ? -2.774 -9.711 13.137 1.00 94.00 87 LYS A O 1
ATOM 674 N N . VAL A 1 88 ? -1.450 -7.906 12.882 1.00 94.06 88 VAL A N 1
ATOM 675 C CA . VAL A 1 88 ? -1.557 -7.449 14.281 1.00 94.06 88 VAL A CA 1
ATOM 676 C C . VAL A 1 88 ? -2.649 -6.402 14.503 1.00 94.06 88 VAL A C 1
ATOM 678 O O . VAL A 1 88 ? -3.281 -6.397 15.552 1.00 94.06 88 VAL A O 1
ATOM 681 N N . HIS A 1 89 ? -2.910 -5.553 13.508 1.00 93.81 89 HIS A N 1
ATOM 682 C CA . HIS A 1 89 ? -3.848 -4.427 13.550 1.00 93.81 89 HIS A CA 1
ATOM 683 C C . HIS A 1 89 ? -4.556 -4.210 12.197 1.00 93.81 89 HIS A C 1
ATOM 685 O O . HIS A 1 89 ? -4.462 -3.124 11.617 1.00 93.81 89 HIS A O 1
ATOM 691 N N . PRO A 1 90 ? -5.298 -5.205 11.671 1.00 91.56 90 PRO A N 1
ATOM 692 C CA . PRO A 1 90 ? -5.879 -5.147 10.322 1.00 91.56 90 PRO A CA 1
ATOM 693 C C . PRO A 1 90 ? -6.793 -3.940 10.079 1.00 91.56 90 PRO A C 1
ATOM 695 O O . PRO A 1 90 ? -6.936 -3.490 8.952 1.00 91.56 90 PRO A O 1
ATOM 698 N N . LYS A 1 91 ? -7.386 -3.374 11.136 1.00 88.56 91 LYS A N 1
ATOM 699 C CA . LYS A 1 91 ? -8.272 -2.202 11.064 1.00 88.56 91 LYS A CA 1
ATOM 700 C C . LYS A 1 91 ? -7.566 -0.879 10.720 1.00 88.56 91 LYS A C 1
ATOM 702 O O . LYS A 1 91 ? -8.253 0.110 10.488 1.00 88.56 91 LYS A O 1
ATOM 707 N N . PHE A 1 92 ? -6.231 -0.828 10.753 1.00 87.94 92 PHE A N 1
ATOM 708 C CA . PHE A 1 92 ? -5.457 0.403 10.525 1.00 87.94 92 PHE A CA 1
ATOM 709 C C . PHE A 1 92 ? -4.763 0.467 9.163 1.00 87.94 92 PHE A C 1
ATOM 711 O O . PHE A 1 92 ? -4.132 1.477 8.859 1.00 87.94 92 PHE A O 1
ATOM 718 N N . VAL A 1 93 ? -4.858 -0.582 8.350 1.00 89.88 93 VAL A N 1
ATOM 719 C CA . VAL A 1 93 ? -4.176 -0.663 7.057 1.00 89.88 93 VAL A CA 1
ATOM 720 C C . VAL A 1 93 ? -5.095 -1.225 5.981 1.00 89.88 93 VAL A C 1
ATOM 722 O O . VAL A 1 93 ? -6.159 -1.761 6.284 1.00 89.88 93 VAL A O 1
ATOM 725 N N . ALA A 1 94 ? -4.671 -1.104 4.723 1.00 89.69 94 ALA A N 1
ATOM 726 C CA . ALA A 1 94 ? -5.359 -1.731 3.604 1.00 89.69 94 ALA A CA 1
ATOM 727 C C . ALA A 1 94 ? -5.472 -3.239 3.800 1.00 89.69 94 ALA A C 1
ATOM 729 O O . ALA A 1 94 ? -4.534 -3.903 4.244 1.00 89.69 94 ALA A O 1
ATOM 730 N N . ASP A 1 95 ? -6.637 -3.762 3.447 1.00 90.19 95 ASP A N 1
ATOM 731 C CA . ASP A 1 95 ? -6.969 -5.180 3.444 1.00 90.19 95 ASP A CA 1
ATOM 732 C C . ASP A 1 95 ? -6.187 -5.937 2.365 1.00 90.19 95 ASP A C 1
ATOM 734 O O . ASP A 1 95 ? -5.715 -7.053 2.593 1.00 90.19 95 ASP A O 1
ATOM 738 N N . TRP A 1 96 ? -5.973 -5.294 1.219 1.00 94.94 96 TRP A N 1
ATOM 739 C CA . TRP A 1 96 ? -5.197 -5.825 0.113 1.00 94.94 96 TRP A CA 1
ATOM 740 C C . TRP A 1 96 ? -3.982 -4.949 -0.197 1.00 94.94 96 TRP A C 1
ATOM 742 O O . TRP A 1 96 ? -4.059 -3.724 -0.267 1.00 94.94 96 TRP A O 1
ATOM 752 N N . ILE A 1 97 ? -2.841 -5.610 -0.390 1.00 96.69 97 ILE A N 1
ATOM 753 C CA . ILE A 1 97 ? -1.597 -4.995 -0.838 1.00 96.69 97 ILE A CA 1
ATOM 754 C C . ILE A 1 97 ? -0.775 -6.030 -1.606 1.00 96.69 97 ILE A C 1
ATOM 756 O O . ILE A 1 97 ? -0.705 -7.199 -1.214 1.00 96.69 97 ILE A O 1
ATOM 760 N N . LYS A 1 98 ? -0.125 -5.600 -2.683 1.00 97.75 98 LYS A N 1
ATOM 761 C CA . LYS A 1 98 ? 0.732 -6.435 -3.519 1.00 97.75 98 LYS A CA 1
ATOM 762 C C . LYS A 1 98 ? 1.985 -5.674 -3.919 1.00 97.75 98 LYS A C 1
ATOM 764 O O . LYS A 1 98 ? 1.916 -4.510 -4.301 1.00 97.75 98 LYS A O 1
ATOM 769 N N . LEU A 1 99 ? 3.119 -6.358 -3.859 1.00 97.88 99 LEU A N 1
ATOM 770 C CA . LEU A 1 99 ? 4.387 -5.866 -4.369 1.00 97.88 99 LEU A CA 1
ATOM 771 C C . LEU A 1 99 ? 4.771 -6.690 -5.605 1.00 97.88 99 LEU A C 1
ATOM 773 O O . LEU A 1 99 ? 4.839 -7.915 -5.530 1.00 97.88 99 LEU A O 1
ATOM 777 N N . ASP A 1 100 ? 4.989 -6.019 -6.731 1.00 96.88 100 ASP A N 1
ATOM 778 C CA . ASP A 1 100 ? 5.242 -6.622 -8.044 1.00 96.88 100 ASP A CA 1
ATOM 779 C C . ASP A 1 100 ? 6.309 -5.816 -8.812 1.00 96.88 100 ASP A C 1
ATOM 781 O O . ASP A 1 100 ? 6.916 -4.882 -8.269 1.00 96.88 100 ASP A O 1
ATOM 785 N N . GLY A 1 101 ? 6.580 -6.203 -10.061 1.00 93.56 101 GLY A N 1
ATOM 786 C CA . GLY A 1 101 ? 7.577 -5.581 -10.923 1.00 93.56 101 GLY A CA 1
ATOM 787 C C . GLY A 1 101 ? 8.925 -5.565 -10.220 1.00 93.56 101 GLY A C 1
ATOM 788 O O . GLY A 1 101 ? 9.424 -4.493 -9.886 1.00 93.56 101 GLY A O 1
ATOM 789 N N . ASP A 1 102 ? 9.447 -6.739 -9.868 1.00 93.12 102 ASP A N 1
ATOM 790 C CA . ASP A 1 102 ? 10.718 -6.915 -9.149 1.00 93.12 102 ASP A CA 1
ATOM 791 C C . ASP A 1 102 ? 10.835 -6.077 -7.864 1.00 93.12 102 ASP A C 1
ATOM 793 O O . ASP A 1 102 ? 11.906 -5.604 -7.472 1.00 93.12 102 ASP A O 1
ATOM 797 N N . GLY A 1 103 ? 9.703 -5.836 -7.204 1.00 94.62 103 GLY A N 1
ATOM 798 C CA . GLY A 1 103 ? 9.651 -5.098 -5.952 1.00 94.62 103 GLY A CA 1
ATOM 799 C C . GLY A 1 103 ? 9.591 -3.579 -6.083 1.00 94.62 103 GLY A C 1
ATOM 800 O O . GLY A 1 103 ? 9.777 -2.912 -5.070 1.00 94.62 103 GLY A O 1
ATOM 801 N N . HIS A 1 104 ? 9.372 -3.027 -7.281 1.00 94.38 104 HIS A N 1
ATOM 802 C CA . HIS A 1 104 ? 9.304 -1.572 -7.473 1.00 94.38 104 HIS A CA 1
ATOM 803 C C . HIS A 1 104 ? 7.886 -1.045 -7.672 1.00 94.38 104 HIS A C 1
ATOM 805 O O . HIS A 1 104 ? 7.713 0.168 -7.748 1.00 94.38 104 HIS A O 1
ATOM 811 N N . VAL A 1 105 ? 6.886 -1.920 -7.779 1.00 96.81 105 VAL A N 1
ATOM 812 C CA . VAL A 1 105 ? 5.490 -1.523 -7.967 1.00 96.81 105 VAL A CA 1
ATOM 813 C C . VAL A 1 105 ? 4.690 -2.031 -6.780 1.00 96.81 105 VAL A C 1
ATOM 815 O O . VAL A 1 105 ? 4.448 -3.227 -6.640 1.00 96.81 105 VAL A O 1
ATOM 818 N N . LEU A 1 106 ? 4.297 -1.113 -5.903 1.00 97.06 106 LEU A N 1
ATOM 819 C CA . LEU A 1 106 ? 3.410 -1.383 -4.783 1.00 97.06 106 LEU A CA 1
ATOM 820 C C . LEU A 1 106 ? 1.988 -0.999 -5.180 1.00 97.06 106 LEU A C 1
ATOM 822 O O . LEU A 1 106 ? 1.722 0.149 -5.534 1.00 97.06 106 LEU A O 1
ATOM 826 N N . MET A 1 107 ? 1.077 -1.955 -5.096 1.00 97.38 107 MET A N 1
ATOM 827 C CA . MET A 1 107 ? -0.340 -1.772 -5.372 1.00 97.38 107 MET A CA 1
ATOM 828 C C . MET A 1 107 ? -1.136 -2.042 -4.102 1.00 97.38 107 MET A C 1
ATOM 830 O O . MET A 1 107 ? -0.811 -2.955 -3.346 1.00 97.38 107 MET A O 1
ATOM 834 N N . THR A 1 108 ? -2.151 -1.231 -3.839 1.00 95.06 108 THR A N 1
ATOM 835 C CA . THR A 1 108 ? -2.991 -1.349 -2.643 1.00 95.06 108 THR A CA 1
ATOM 836 C C . THR A 1 108 ? -4.408 -0.879 -2.939 1.00 95.06 108 THR A C 1
ATOM 838 O O . THR A 1 108 ? -4.650 -0.227 -3.962 1.00 95.06 108 THR A O 1
ATOM 841 N N . THR A 1 109 ? -5.346 -1.214 -2.055 1.00 90.88 109 THR A N 1
ATOM 842 C CA . THR A 1 109 ? -6.730 -0.743 -2.131 1.00 90.88 109 THR A CA 1
ATOM 843 C C . THR A 1 109 ? -6.737 0.780 -2.275 1.00 90.88 109 THR A C 1
ATOM 845 O O . THR A 1 109 ? -6.068 1.493 -1.522 1.00 90.88 109 THR A O 1
ATOM 848 N N . SER A 1 110 ? -7.457 1.304 -3.270 1.00 81.88 110 SER A N 1
ATOM 849 C CA . SER A 1 110 ? -7.636 2.749 -3.380 1.00 81.88 110 SER A CA 1
ATOM 850 C C . SER A 1 110 ? -8.624 3.217 -2.323 1.00 81.88 110 SER A C 1
ATOM 852 O O . SER A 1 110 ? -9.761 2.753 -2.306 1.00 81.88 110 SER A O 1
ATOM 854 N N . TYR A 1 111 ? -8.220 4.168 -1.490 1.00 69.56 111 TYR A N 1
ATOM 855 C CA . TYR A 1 111 ? -9.147 4.872 -0.614 1.00 69.56 111 TYR A CA 1
ATOM 856 C C . TYR A 1 111 ? -9.673 6.105 -1.335 1.00 69.56 111 TYR A C 1
ATOM 858 O O . TYR A 1 111 ? -8.882 6.967 -1.735 1.00 69.56 111 TYR A O 1
ATOM 866 N N . ALA A 1 112 ? -10.991 6.228 -1.483 1.00 59.72 112 ALA A N 1
ATOM 867 C CA . ALA A 1 112 ? -11.561 7.533 -1.761 1.00 59.72 112 ALA A CA 1
ATOM 868 C C . ALA A 1 112 ? -11.449 8.379 -0.486 1.00 59.72 112 ALA A C 1
ATOM 870 O O . ALA A 1 112 ? -11.559 7.879 0.631 1.00 59.72 112 ALA A O 1
ATOM 871 N N . SER A 1 113 ? -11.271 9.692 -0.621 1.00 52.12 113 SER A N 1
ATOM 872 C CA . SER A 1 113 ? -11.331 10.604 0.533 1.00 52.12 113 SER A CA 1
ATOM 873 C C . SER A 1 113 ? -12.675 10.519 1.273 1.00 52.12 113 SER A C 1
ATOM 875 O O . SER A 1 113 ? -12.735 10.776 2.475 1.00 52.12 113 SER A O 1
ATOM 877 N N . ALA A 1 114 ? -13.738 10.107 0.572 1.00 56.59 114 ALA A N 1
ATOM 878 C CA . ALA A 1 114 ? -15.044 9.792 1.147 1.00 56.59 114 ALA A CA 1
ATOM 879 C C . ALA A 1 114 ? -15.017 8.594 2.122 1.00 56.59 114 ALA A C 1
ATOM 881 O O . ALA A 1 114 ? -15.878 8.516 2.995 1.00 56.59 114 ALA A O 1
ATOM 882 N N . ASP A 1 115 ? -14.012 7.716 2.030 1.00 59.78 115 ASP A N 1
ATOM 883 C CA . ASP A 1 115 ? -13.882 6.483 2.819 1.00 59.78 115 ASP A CA 1
ATOM 884 C C . ASP A 1 115 ? -13.128 6.685 4.150 1.00 59.78 115 ASP A C 1
ATOM 886 O O . ASP A 1 115 ? -12.851 5.727 4.871 1.00 59.78 115 ASP A O 1
ATOM 890 N N . GLY A 1 116 ? -12.825 7.935 4.526 1.00 53.12 116 GLY A N 1
ATOM 891 C CA . GLY A 1 116 ? -12.545 8.290 5.924 1.00 53.12 116 GLY A CA 1
ATOM 892 C C . GLY A 1 116 ? -11.108 8.670 6.288 1.00 53.12 116 GLY A C 1
ATOM 893 O O . GLY A 1 116 ? -10.867 8.994 7.450 1.00 53.12 116 GLY A O 1
ATOM 894 N N . TRP A 1 117 ? -10.165 8.708 5.342 1.00 58.53 117 TRP A N 1
ATOM 895 C CA . TRP A 1 117 ? -8.852 9.328 5.571 1.00 58.53 117 TRP A CA 1
ATOM 896 C C . TRP A 1 117 ? -8.795 10.705 4.923 1.00 58.53 117 TRP A C 1
ATOM 898 O O . TRP A 1 117 ? -8.649 10.848 3.709 1.00 58.53 117 TRP A O 1
ATOM 908 N N . LEU A 1 118 ? -8.902 11.737 5.758 1.00 62.50 118 LEU A N 1
ATOM 909 C CA . LEU A 1 118 ? -8.775 13.113 5.316 1.00 62.50 118 LEU A CA 1
ATOM 910 C C . LEU A 1 118 ? -7.386 13.626 5.694 1.00 62.50 118 LEU A C 1
ATOM 912 O O . LEU A 1 118 ? -7.061 13.811 6.868 1.00 62.50 118 LEU A O 1
ATOM 916 N N . TRP A 1 119 ? -6.558 13.900 4.686 1.00 63.62 119 TRP A N 1
ATOM 917 C CA . TRP A 1 119 ? -5.279 14.592 4.888 1.00 63.62 119 TRP A CA 1
ATOM 918 C C . TRP A 1 119 ? -5.455 15.965 5.552 1.00 63.62 119 TRP A C 1
ATOM 920 O O . TRP A 1 119 ? -4.525 16.476 6.171 1.00 63.62 119 TRP A O 1
ATOM 930 N N . GLN A 1 120 ? -6.650 16.548 5.443 1.00 70.56 120 GLN A N 1
ATOM 931 C CA . GLN A 1 120 ? -7.068 17.735 6.177 1.00 70.56 120 GLN A CA 1
ATOM 932 C C . GLN A 1 120 ? -8.225 17.365 7.106 1.00 70.56 120 GLN A C 1
ATOM 934 O O . GLN A 1 120 ? -9.212 16.817 6.622 1.00 70.56 120 GLN A O 1
ATOM 939 N N . PRO A 1 121 ? -8.151 17.649 8.415 1.00 74.88 121 PRO A N 1
ATOM 940 C CA . PRO A 1 121 ? -9.271 17.375 9.305 1.00 74.88 121 PRO A CA 1
ATOM 941 C C . PRO A 1 121 ? -10.541 18.113 8.831 1.00 74.88 121 PRO A C 1
ATOM 943 O O . PRO A 1 121 ? -10.427 19.170 8.202 1.00 74.88 121 PRO A O 1
ATOM 946 N N . PRO A 1 122 ? -11.744 17.590 9.139 1.00 82.94 122 PRO A N 1
ATOM 947 C CA . PRO A 1 122 ? -13.007 18.262 8.832 1.00 82.94 122 PRO A CA 1
ATOM 948 C C . PRO A 1 122 ? -13.034 19.721 9.304 1.00 82.94 122 PRO A C 1
ATOM 950 O O . PRO A 1 122 ? -12.450 20.053 10.337 1.00 82.94 122 PRO A O 1
ATOM 953 N N . ALA A 1 123 ? -13.742 20.589 8.577 1.00 87.31 123 ALA A N 1
ATOM 954 C CA . ALA A 1 123 ? -13.847 22.005 8.931 1.00 87.31 123 ALA A CA 1
ATOM 955 C C . ALA A 1 123 ? -14.675 22.221 10.212 1.00 87.31 123 ALA A C 1
ATOM 957 O O . ALA A 1 123 ? -14.430 23.154 10.980 1.00 87.31 123 ALA A O 1
ATOM 958 N N . GLU A 1 124 ? -15.655 21.353 10.471 1.00 90.94 124 GLU A N 1
ATOM 959 C CA . GLU A 1 124 ? -16.486 21.398 11.664 1.00 90.94 124 GLU A CA 1
ATOM 960 C C . GLU A 1 124 ? -15.682 20.967 12.892 1.00 90.94 124 GLU A C 1
ATOM 962 O O . GLU A 1 124 ? -15.260 19.816 13.016 1.00 90.94 124 GLU A O 1
ATOM 967 N N . LYS A 1 125 ? -15.545 21.878 13.860 1.00 91.12 125 LYS A N 1
ATOM 968 C CA . LYS A 1 125 ? -14.740 21.678 15.074 1.00 91.12 125 LYS A CA 1
ATOM 969 C C . LYS A 1 125 ? -14.994 20.337 15.779 1.00 91.12 125 LYS A C 1
ATOM 971 O O . LYS A 1 125 ? -14.047 19.631 16.104 1.00 91.12 125 LYS A O 1
ATOM 976 N N . PHE A 1 126 ? -16.257 19.958 15.982 1.00 89.75 126 PHE A N 1
ATOM 977 C CA . PHE A 1 126 ? -16.601 18.695 16.647 1.00 89.75 126 PHE A CA 1
ATOM 978 C C . PHE A 1 126 ? -16.160 17.456 15.845 1.00 89.75 126 PHE A C 1
ATOM 980 O O . PHE A 1 126 ? -15.728 16.458 16.423 1.00 89.75 126 PHE A O 1
ATOM 987 N N . LEU A 1 127 ? -16.235 17.506 14.511 1.00 89.12 127 LEU A N 1
ATOM 988 C CA . LEU A 1 127 ? -15.755 16.419 13.656 1.00 89.12 127 LEU A CA 1
ATOM 989 C C . LEU A 1 127 ? -14.223 16.366 13.639 1.00 89.12 127 LEU A C 1
ATOM 991 O O . LEU A 1 127 ? -13.663 15.274 13.717 1.00 89.12 127 LEU A O 1
ATOM 995 N N . ALA A 1 128 ? -13.549 17.519 13.631 1.00 89.19 128 ALA A N 1
ATOM 996 C CA . ALA A 1 128 ? -12.094 17.606 13.753 1.00 89.19 128 ALA A CA 1
ATOM 997 C C . ALA A 1 128 ? -11.579 17.019 15.078 1.00 89.19 128 ALA A C 1
ATOM 999 O O . ALA A 1 128 ? -10.604 16.264 15.086 1.00 89.19 128 ALA A O 1
ATOM 1000 N N . GLU A 1 129 ? -12.253 17.314 16.195 1.00 91.00 129 GLU A N 1
ATOM 1001 C CA . GLU A 1 129 ? -11.933 16.758 17.515 1.00 91.00 129 GLU A CA 1
ATOM 1002 C C . GLU A 1 129 ? -12.096 15.234 17.533 1.00 91.00 129 GLU A C 1
ATOM 1004 O O . GLU A 1 129 ? -11.209 14.523 18.013 1.00 91.00 129 GLU A O 1
ATOM 1009 N N . ARG A 1 130 ? -13.184 14.705 16.955 1.00 89.25 130 ARG A N 1
ATOM 1010 C CA . ARG A 1 130 ? -13.404 13.254 16.846 1.00 89.25 130 ARG A CA 1
ATOM 1011 C C . ARG A 1 130 ? -12.374 12.577 15.946 1.00 89.25 130 ARG A C 1
ATOM 1013 O O . ARG A 1 130 ? -11.849 11.535 16.328 1.00 89.25 130 ARG A O 1
ATOM 1020 N N . TYR A 1 131 ? -12.069 13.172 14.795 1.00 87.19 131 TYR A N 1
ATOM 1021 C CA . TYR A 1 131 ? -11.066 12.668 13.857 1.00 87.19 131 TYR A CA 1
ATOM 1022 C C . TYR A 1 131 ? -9.682 12.600 14.511 1.00 87.19 131 TYR A C 1
ATOM 1024 O O . TYR A 1 131 ? -9.062 11.541 14.555 1.00 87.19 131 TYR A O 1
ATOM 1032 N N . THR A 1 132 ? -9.242 13.704 15.120 1.00 87.94 132 THR A N 1
ATOM 1033 C CA . THR A 1 132 ? -7.961 13.772 15.839 1.00 87.94 132 THR A CA 1
ATOM 1034 C C . THR A 1 132 ? -7.912 12.757 16.977 1.00 87.94 132 THR A C 1
ATOM 1036 O O . THR A 1 132 ? -6.921 12.046 17.129 1.00 87.94 132 THR A O 1
ATOM 1039 N N . SER A 1 133 ? -8.995 12.633 17.750 1.00 90.38 133 SER A N 1
ATOM 1040 C CA . SER A 1 133 ? -9.077 11.649 18.835 1.00 90.38 133 SER A CA 1
ATOM 1041 C C . SER A 1 133 ? -8.944 10.214 18.322 1.00 90.38 133 SER A C 1
ATOM 1043 O O . SER A 1 133 ? -8.255 9.411 18.948 1.00 90.38 133 SER A O 1
ATOM 1045 N N . ALA A 1 134 ? -9.557 9.893 17.177 1.00 89.19 134 ALA A N 1
ATOM 1046 C CA . ALA A 1 134 ? -9.450 8.576 16.556 1.00 89.19 134 ALA A CA 1
ATOM 1047 C C . ALA A 1 134 ? -8.015 8.274 16.096 1.00 89.19 134 ALA A C 1
ATOM 1049 O O . ALA A 1 134 ? -7.498 7.196 16.387 1.00 89.19 134 ALA A O 1
ATOM 1050 N N . VAL A 1 135 ? -7.342 9.240 15.459 1.00 87.44 135 VAL A N 1
ATOM 1051 C CA . VAL A 1 135 ? -5.937 9.104 15.033 1.00 87.44 135 VAL A CA 1
ATOM 1052 C C . VAL A 1 135 ? -5.006 8.924 16.236 1.00 87.44 135 VAL A C 1
ATOM 1054 O O . VAL A 1 135 ? -4.164 8.029 16.233 1.00 87.44 135 VAL A O 1
ATOM 1057 N N . VAL A 1 136 ? -5.174 9.718 17.300 1.00 90.31 136 VAL A N 1
ATOM 1058 C CA . VAL A 1 136 ? -4.369 9.591 18.530 1.00 90.31 136 VAL A CA 1
ATOM 1059 C C . VAL A 1 136 ? -4.608 8.245 19.214 1.00 90.31 136 VAL A C 1
ATOM 1061 O O . VAL A 1 136 ? -3.662 7.634 19.712 1.00 90.31 136 VAL A O 1
ATOM 1064 N N . ALA A 1 137 ? -5.852 7.761 19.244 1.00 91.31 137 ALA A N 1
ATOM 1065 C CA . ALA A 1 137 ? -6.164 6.444 19.787 1.00 91.31 137 ALA A CA 1
ATOM 1066 C C . ALA A 1 137 ? -5.487 5.327 18.977 1.00 91.31 137 ALA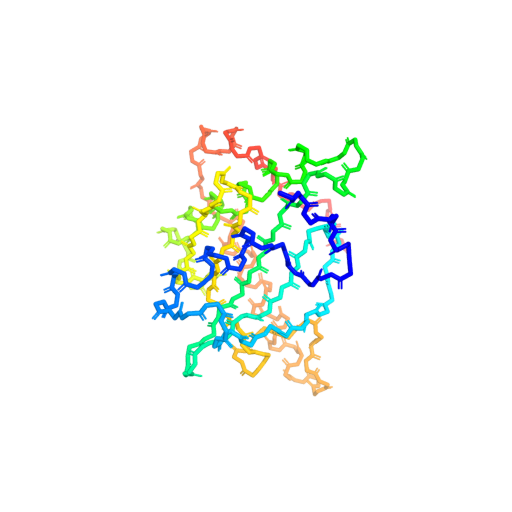 A C 1
ATOM 1068 O O . ALA A 1 137 ? -4.851 4.462 19.576 1.00 91.31 137 ALA A O 1
ATOM 1069 N N . ALA A 1 138 ? -5.550 5.391 17.642 1.00 90.44 138 ALA A N 1
ATOM 1070 C CA . ALA A 1 138 ? -4.869 4.450 16.756 1.00 90.44 138 ALA A CA 1
ATOM 1071 C C . ALA A 1 138 ? -3.347 4.457 16.962 1.00 90.44 138 ALA A C 1
ATOM 1073 O O . ALA A 1 138 ? -2.748 3.401 17.150 1.00 90.44 138 ALA A O 1
ATOM 1074 N N . ALA A 1 139 ? -2.723 5.637 17.022 1.00 89.69 139 ALA A N 1
ATOM 1075 C CA . ALA A 1 139 ? -1.286 5.767 17.265 1.00 89.69 139 ALA A CA 1
ATOM 1076 C C . ALA A 1 139 ? -0.863 5.164 18.617 1.00 89.69 139 ALA A C 1
ATOM 1078 O O . ALA A 1 139 ? 0.120 4.433 18.683 1.00 89.69 139 ALA A O 1
ATOM 1079 N N . ARG A 1 140 ? -1.635 5.406 19.686 1.00 89.50 140 ARG A N 1
ATOM 1080 C CA . ARG A 1 140 ? -1.382 4.822 21.017 1.00 89.50 140 ARG A CA 1
ATOM 1081 C C . ARG A 1 140 ? -1.566 3.309 21.052 1.00 89.50 140 ARG A C 1
ATOM 1083 O O . ARG A 1 140 ? -0.919 2.637 21.849 1.00 89.50 140 ARG A O 1
ATOM 1090 N N . GLU A 1 141 ? -2.497 2.776 20.267 1.00 91.56 141 GLU A N 1
ATOM 1091 C CA . GLU A 1 141 ? -2.692 1.332 20.147 1.00 91.56 141 GLU A CA 1
ATOM 1092 C C . GLU A 1 141 ? -1.512 0.689 19.410 1.00 91.56 141 GLU A C 1
ATOM 1094 O O . GLU A 1 141 ? -0.958 -0.294 19.897 1.00 91.56 141 GLU A O 1
ATOM 1099 N N . LEU A 1 142 ? -1.066 1.302 18.309 1.00 90.31 142 LEU A N 1
ATOM 1100 C CA . LEU A 1 142 ? 0.120 0.879 17.565 1.00 90.31 142 LEU A CA 1
ATOM 1101 C C . LEU A 1 142 ? 1.395 0.940 18.419 1.00 90.31 142 LEU A C 1
ATOM 1103 O O . LEU A 1 142 ? 2.183 0.000 18.386 1.00 90.31 142 LEU A O 1
ATOM 1107 N N . GLU A 1 143 ? 1.581 1.988 19.225 1.00 86.69 143 GLU A N 1
ATOM 1108 C CA . GLU A 1 143 ? 2.744 2.149 20.115 1.00 86.69 143 GLU A CA 1
ATOM 1109 C C . GLU A 1 143 ? 2.862 1.027 21.158 1.00 86.69 143 GLU A C 1
ATOM 1111 O O . GLU A 1 143 ? 3.963 0.642 21.540 1.00 86.69 143 GLU A O 1
ATOM 1116 N N . LYS A 1 144 ? 1.733 0.468 21.602 1.00 88.00 144 LYS A N 1
ATOM 1117 C CA . LYS A 1 144 ? 1.699 -0.639 22.571 1.00 88.00 144 LYS A CA 1
ATOM 1118 C C . LYS A 1 144 ? 1.913 -2.011 21.934 1.00 88.00 144 LYS A C 1
ATOM 1120 O O . LYS A 1 144 ? 1.828 -3.016 22.637 1.00 88.00 144 LYS A O 1
ATOM 1125 N N . THR A 1 145 ? 2.129 -2.069 20.622 1.00 89.06 145 THR A N 1
ATOM 1126 C CA . THR A 1 145 ? 2.364 -3.332 19.921 1.00 89.06 145 THR A CA 1
ATOM 1127 C C . THR A 1 145 ? 3.728 -3.870 20.310 1.00 89.06 145 THR A C 1
ATOM 1129 O O . THR A 1 145 ? 4.750 -3.285 19.957 1.00 89.06 145 THR A O 1
ATOM 1132 N N . ASP A 1 146 ? 3.737 -4.998 21.009 1.00 89.62 146 ASP A N 1
ATOM 1133 C CA . ASP A 1 146 ? 4.965 -5.739 21.251 1.00 89.62 146 ASP A CA 1
ATOM 1134 C C . ASP A 1 146 ? 5.350 -6.495 19.974 1.00 89.62 146 ASP A C 1
ATOM 1136 O O . ASP A 1 146 ? 4.565 -7.284 19.438 1.00 89.62 146 ASP A O 1
ATOM 1140 N N . LEU A 1 147 ? 6.534 -6.195 19.445 1.00 90.31 147 LEU A N 1
ATOM 1141 C CA . LEU A 1 147 ? 7.056 -6.786 18.218 1.00 90.31 147 LEU A CA 1
ATOM 1142 C C . LEU A 1 147 ? 8.341 -7.557 18.536 1.00 90.31 147 LEU A C 1
ATOM 1144 O O . LEU A 1 147 ? 9.179 -7.044 19.279 1.00 90.31 147 LEU A O 1
ATOM 1148 N N . PRO A 1 148 ? 8.547 -8.752 17.947 1.00 92.50 148 PRO A N 1
ATOM 1149 C CA . PRO A 1 148 ? 9.801 -9.482 18.102 1.00 92.50 148 PRO A CA 1
ATOM 1150 C C . PRO A 1 148 ? 11.007 -8.635 17.681 1.00 92.50 148 PRO A C 1
ATOM 1152 O O . PRO A 1 148 ? 10.933 -7.878 16.707 1.00 92.50 148 PRO A O 1
ATOM 1155 N N . TYR A 1 149 ? 12.134 -8.799 18.378 1.00 90.50 149 TYR A N 1
ATOM 1156 C CA . TYR A 1 149 ? 13.367 -8.053 18.106 1.00 90.50 149 TYR A CA 1
ATOM 1157 C C . TYR A 1 149 ? 13.824 -8.209 16.650 1.00 90.50 149 TYR A C 1
ATOM 1159 O O . TYR A 1 149 ? 14.218 -7.238 16.009 1.00 90.50 149 TYR A O 1
ATOM 1167 N N . GLU A 1 150 ? 13.677 -9.408 16.088 1.00 92.81 150 GLU A N 1
ATOM 1168 C CA . GLU A 1 150 ? 14.044 -9.720 14.708 1.00 92.81 150 GLU A CA 1
ATOM 1169 C C . GLU A 1 150 ? 13.219 -8.913 13.696 1.00 92.81 150 GLU A C 1
ATOM 1171 O O . GLU A 1 150 ? 13.733 -8.514 12.652 1.00 92.81 150 GLU A O 1
ATOM 1176 N N . VAL A 1 151 ? 11.947 -8.640 14.009 1.00 92.31 151 VAL A N 1
ATOM 1177 C CA . VAL A 1 151 ? 11.063 -7.813 13.176 1.00 92.31 151 VAL A CA 1
ATOM 1178 C C . VAL A 1 151 ? 11.462 -6.342 13.274 1.00 92.31 151 VAL A C 1
ATOM 1180 O O . VAL A 1 151 ? 11.505 -5.653 12.255 1.00 92.31 151 VAL A O 1
ATOM 1183 N N . ILE A 1 152 ? 11.782 -5.865 14.481 1.00 90.75 152 ILE A N 1
ATOM 1184 C CA . ILE A 1 152 ? 12.223 -4.484 14.722 1.00 90.75 152 ILE A CA 1
ATOM 1185 C C . ILE A 1 152 ? 13.530 -4.204 13.973 1.00 90.75 152 ILE A C 1
ATOM 1187 O O . ILE A 1 152 ? 13.593 -3.243 13.208 1.00 90.75 152 ILE A O 1
ATOM 1191 N N . GLU A 1 153 ? 14.543 -5.053 14.138 1.00 91.62 153 GLU A N 1
ATOM 1192 C CA . GLU A 1 153 ? 15.831 -4.926 13.447 1.00 91.62 153 GLU A CA 1
ATOM 1193 C C . GLU A 1 153 ? 15.682 -5.098 11.934 1.00 91.62 153 GLU A C 1
ATOM 1195 O O . GLU A 1 153 ? 16.134 -4.250 11.163 1.00 91.62 153 GLU A O 1
ATOM 1200 N N . GLY A 1 154 ? 15.001 -6.163 11.494 1.00 91.19 154 GLY A N 1
ATOM 1201 C CA . GLY A 1 154 ? 14.865 -6.501 10.077 1.00 91.19 154 GLY A CA 1
ATOM 1202 C C . GLY A 1 154 ? 14.145 -5.422 9.269 1.00 91.19 154 GLY A C 1
ATOM 1203 O O . GLY A 1 154 ? 14.532 -5.127 8.140 1.00 91.19 154 GLY A O 1
ATOM 1204 N N . LEU A 1 155 ? 13.136 -4.779 9.863 1.00 92.00 155 LEU A N 1
ATOM 1205 C CA . LEU A 1 155 ? 12.437 -3.648 9.254 1.00 92.00 155 LEU A CA 1
ATOM 1206 C C . LEU A 1 155 ? 13.037 -2.297 9.646 1.00 92.00 155 LEU A C 1
ATOM 1208 O O . LEU A 1 155 ? 12.538 -1.267 9.194 1.00 92.00 155 LEU A O 1
ATOM 1212 N N . GLN A 1 156 ? 14.093 -2.259 10.460 1.00 89.50 156 GLN A N 1
ATOM 1213 C CA . GLN A 1 156 ? 14.687 -1.034 11.001 1.00 89.50 156 GLN A CA 1
ATOM 1214 C C . GLN A 1 156 ? 13.617 -0.110 11.609 1.00 89.50 156 GLN A C 1
ATOM 1216 O O . GLN A 1 156 ? 13.527 1.079 11.273 1.00 89.50 156 GLN A O 1
ATOM 1221 N N . LEU A 1 157 ? 12.714 -0.672 12.415 1.00 87.75 157 LEU A N 1
ATOM 1222 C CA . LEU A 1 157 ? 11.687 0.094 13.111 1.00 87.75 157 LEU A CA 1
ATOM 1223 C C . LEU A 1 157 ? 12.348 0.871 14.240 1.00 87.75 157 LEU A C 1
ATOM 1225 O O . LEU A 1 157 ? 13.116 0.324 15.025 1.00 87.75 157 LEU A O 1
ATOM 1229 N N . GLN A 1 158 ? 12.050 2.161 14.308 1.00 80.00 158 GLN A N 1
ATOM 1230 C CA . GLN A 1 158 ? 12.509 3.007 15.396 1.00 80.00 158 GLN A CA 1
ATOM 1231 C C . GLN A 1 158 ? 11.328 3.260 16.325 1.00 80.00 158 GLN A C 1
ATOM 1233 O O . GLN A 1 158 ? 10.232 3.551 15.832 1.00 80.00 158 GLN A O 1
ATOM 1238 N N . PRO A 1 159 ? 11.521 3.168 17.650 1.00 69.75 159 PRO A N 1
ATOM 1239 C CA . PRO A 1 159 ? 10.522 3.634 18.589 1.00 69.75 159 PRO A CA 1
ATOM 1240 C C . PRO A 1 159 ? 10.157 5.076 18.246 1.00 69.75 159 PRO A C 1
ATOM 1242 O O . PRO A 1 159 ? 11.030 5.927 18.090 1.00 69.75 159 PRO A O 1
ATOM 1245 N N . PHE A 1 160 ? 8.863 5.370 18.183 1.00 65.88 160 PHE A N 1
ATOM 1246 C CA . PHE A 1 160 ? 8.377 6.737 17.994 1.00 65.88 160 PHE A CA 1
ATOM 1247 C C . PHE A 1 160 ? 8.597 7.617 19.245 1.00 65.88 160 PHE A C 1
ATOM 1249 O O . PHE A 1 160 ? 8.090 8.730 19.303 1.00 65.88 160 PHE A O 1
ATOM 1256 N N . ALA A 1 161 ? 9.332 7.118 20.254 1.00 53.91 161 ALA A N 1
ATOM 1257 C CA . ALA A 1 161 ? 9.395 7.643 21.611 1.00 53.91 161 ALA A CA 1
ATOM 1258 C C . ALA A 1 161 ? 9.388 9.173 21.642 1.00 53.91 161 ALA A C 1
ATOM 1260 O O . ALA A 1 161 ? 10.341 9.846 21.245 1.00 53.91 161 ALA A O 1
ATOM 1261 N N . ALA A 1 162 ? 8.260 9.681 22.135 1.00 48.84 162 ALA A N 1
ATOM 1262 C CA . ALA A 1 162 ? 8.004 11.074 22.391 1.00 48.84 162 ALA A CA 1
ATOM 1263 C C . ALA A 1 162 ? 9.143 11.667 23.229 1.00 48.84 162 ALA A C 1
ATOM 1265 O O . ALA A 1 162 ? 9.165 11.553 24.458 1.00 48.84 162 ALA A O 1
ATOM 1266 N N . THR A 1 163 ? 10.043 12.412 22.585 1.00 44.28 163 THR A N 1
ATOM 1267 C CA . THR A 1 163 ? 10.530 13.640 23.210 1.00 44.28 163 THR A CA 1
ATOM 1268 C C . THR A 1 163 ? 9.263 14.424 23.510 1.00 44.28 163 THR A C 1
ATOM 1270 O O . THR A 1 163 ? 8.628 14.915 22.582 1.00 44.28 163 THR A O 1
ATOM 1273 N N . LYS A 1 164 ? 8.821 14.346 24.773 1.00 40.84 164 LYS A N 1
ATOM 1274 C CA . LYS A 1 164 ? 7.543 14.833 25.298 1.00 40.84 164 LYS A CA 1
ATOM 1275 C C . LYS A 1 164 ? 6.963 15.933 24.409 1.00 40.84 164 LYS A C 1
ATOM 1277 O O . LYS A 1 164 ? 7.537 17.017 24.329 1.00 40.84 164 LYS A O 1
ATOM 1282 N N . LEU A 1 165 ? 5.806 15.674 23.800 1.00 43.09 165 LEU A N 1
ATOM 1283 C CA . LEU A 1 165 ? 4.849 16.756 23.588 1.00 43.09 165 LEU A CA 1
ATOM 1284 C C . LEU A 1 165 ? 4.471 17.212 25.005 1.00 43.09 165 LEU A C 1
ATOM 1286 O O . LEU A 1 165 ? 3.608 16.608 25.642 1.00 43.09 165 LEU A O 1
ATOM 1290 N N . GLY A 1 166 ? 5.302 18.102 25.551 1.00 37.41 166 GLY A N 1
ATOM 1291 C CA . GLY A 1 166 ? 5.179 18.681 26.883 1.00 37.41 166 GLY A CA 1
ATOM 1292 C C . GLY A 1 166 ? 4.032 19.665 26.955 1.00 37.41 166 GLY A C 1
ATOM 1293 O O . GLY A 1 166 ? 3.657 20.215 25.895 1.00 37.41 166 GLY A O 1
#

Secondary structure (DSSP, 8-state):
-PPP--TTSSS-HHHHHHHHHHHT--GGG-EEEE----SS--EEEEEEETTEEEEEEE--GGGSTTTHHHHHHHHHHHHHHHHHHHHH-GGGS-S-EEEETTTTEEEEEPPPGGGS--SS--SSHHHHHHHHHHHHHHHHHHHT----HHHHHHTT------S---

Sequence (166 aa):
METPPNHNKLLTDRALQCAAAELGADLSDLQVTSVSGGFSRNRRALVSAGDKTIFVKEVDIDVLPGEGERELAWLKKDYEVTRLLQKVHPKFVADWIKLDGDGHVLMTTSYASADGWLWQPPAEKFLAERYTSAVVAAARELEKTDLPYEVIEGLQLQPFAATKLG

Radius of gyration: 18.06 Å; chains: 1; bounding box: 38×32×58 Å

Foldseek 3Di:
DDDPFPPPDLDGPLLLVVVCVVQVHDSVQKDWADDDDDPAPWRWTWIDHDPAIKIKTFQDLVPPPPCSVVSLLVLLLVQVVLVVCCVVPVVPHFPDWDADPVSGIIITGDDDVVNQDDPDQDPDPVSSVVSVVVVVVVVVVVLPDDDDPCSCVVSVPDRPDDPDPD